Protein AF-A0A536N4R9-F1 (afdb_monomer)

Sequence (41 aa):
MSRIIHAPTGSERTCRGWAQEAAMRMLMNNLDPAVAERPED

Nearest PDB structures (foldseek):
  7jfz-assembly1_A  TM=9.809E-01  e=7.144E-03  Legionella pneumophila subsp. pneumophila str. Philadelphia 1
  2v7g-assembly1_A  TM=9.787E-01  e=1.128E-02  Pseudomonas putida
  1uwl-assembly1_B  TM=9.719E-01  e=5.177E-02  Pseudomonas putida
  1w1u-assembly1_B  TM=9.382E-01  e=4.445E-02  Pseudomonas putida

Structure (mmCIF, N/CA/C/O backbone):
data_AF-A0A536N4R9-F1
#
_entry.id   AF-A0A536N4R9-F1
#
loop_
_atom_site.group_PDB
_atom_site.id
_atom_site.type_symbol
_atom_site.label_atom_id
_atom_site.label_alt_id
_atom_site.label_comp_id
_atom_site.label_asym_id
_atom_site.label_entity_id
_atom_site.label_seq_id
_atom_site.pdbx_PDB_ins_code
_atom_site.Cartn_x
_atom_site.Cartn_y
_atom_site.Cartn_z
_atom_site.occupancy
_atom_site.B_iso_or_equiv
_atom_site.auth_seq_id
_atom_site.auth_comp_id
_atom_site.auth_asym_id
_atom_site.auth_atom_id
_atom_site.pdbx_PDB_model_num
ATOM 1 N N . MET A 1 1 ? 6.633 14.309 -16.081 1.00 62.38 1 MET A N 1
ATOM 2 C CA . MET A 1 1 ? 7.442 13.474 -15.169 1.00 62.38 1 MET A CA 1
ATOM 3 C C . MET A 1 1 ? 6.528 12.397 -14.630 1.00 62.38 1 MET A C 1
ATOM 5 O O . MET A 1 1 ? 5.455 12.759 -14.159 1.00 62.38 1 MET A O 1
ATOM 9 N N . SER A 1 2 ? 6.904 11.124 -14.750 1.00 77.44 2 SER A N 1
ATOM 10 C CA . SER A 1 2 ? 6.152 10.048 -14.101 1.00 77.44 2 SER A CA 1
ATOM 11 C C . SER A 1 2 ? 6.343 10.132 -12.585 1.00 77.44 2 SER A C 1
ATOM 13 O O . SER A 1 2 ? 7.430 10.477 -12.111 1.00 77.44 2 SER A O 1
ATOM 15 N N . ARG A 1 3 ? 5.271 9.899 -11.827 1.00 89.38 3 ARG A N 1
ATOM 16 C CA . ARG A 1 3 ? 5.295 9.925 -10.364 1.00 89.38 3 ARG A CA 1
ATOM 17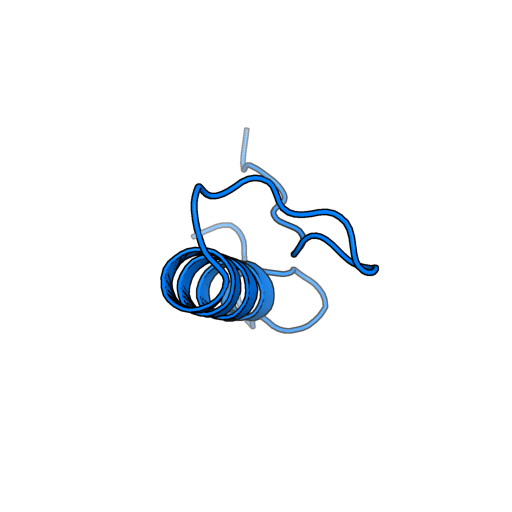 C C . ARG A 1 3 ? 5.650 8.531 -9.861 1.00 89.38 3 ARG A C 1
ATOM 19 O O . ARG A 1 3 ? 4.891 7.601 -10.080 1.00 89.38 3 ARG A O 1
ATOM 26 N N . ILE A 1 4 ? 6.746 8.418 -9.116 1.00 95.62 4 ILE A N 1
ATOM 27 C CA . ILE A 1 4 ? 7.098 7.184 -8.405 1.00 95.62 4 ILE A CA 1
ATOM 28 C C . ILE A 1 4 ? 6.201 7.055 -7.166 1.00 95.62 4 ILE A C 1
ATOM 30 O O . ILE A 1 4 ? 6.072 8.006 -6.387 1.00 95.62 4 ILE A O 1
ATOM 34 N N . ILE A 1 5 ? 5.555 5.900 -7.000 1.00 96.69 5 ILE A N 1
ATOM 35 C CA . ILE A 1 5 ? 4.625 5.614 -5.902 1.00 96.69 5 ILE A CA 1
ATOM 36 C C . ILE A 1 5 ? 5.218 4.507 -5.029 1.00 96.69 5 ILE A C 1
ATOM 38 O O . ILE A 1 5 ? 5.696 3.511 -5.547 1.00 96.69 5 ILE A O 1
ATOM 42 N N . HIS A 1 6 ? 5.158 4.682 -3.708 1.00 97.94 6 HIS A N 1
ATOM 43 C CA . HIS A 1 6 ? 5.529 3.668 -2.718 1.00 97.94 6 HIS A CA 1
ATOM 44 C C . HIS A 1 6 ? 4.480 3.630 -1.610 1.00 97.94 6 HIS A C 1
ATOM 46 O O . HIS A 1 6 ? 4.013 4.685 -1.169 1.00 97.94 6 HIS A O 1
ATOM 52 N N . ALA A 1 7 ? 4.116 2.440 -1.133 1.00 98.12 7 ALA A N 1
ATOM 53 C CA . ALA A 1 7 ? 3.171 2.309 -0.027 1.00 98.12 7 ALA A CA 1
ATOM 54 C C . ALA A 1 7 ? 3.797 2.757 1.316 1.00 98.12 7 ALA A C 1
ATOM 56 O O . ALA A 1 7 ? 4.933 2.385 1.615 1.00 98.12 7 ALA A O 1
ATOM 57 N N . PRO A 1 8 ? 3.069 3.505 2.171 1.00 98.00 8 PRO A N 1
ATOM 58 C CA . PRO A 1 8 ? 3.510 3.798 3.533 1.00 98.00 8 PRO A CA 1
ATOM 59 C C . PRO A 1 8 ? 3.724 2.528 4.368 1.00 98.00 8 PRO A C 1
ATOM 61 O O . PRO A 1 8 ? 2.916 1.594 4.331 1.00 98.00 8 PRO A O 1
ATOM 64 N N . THR A 1 9 ? 4.784 2.517 5.176 1.00 97.12 9 THR A N 1
ATOM 65 C CA . THR A 1 9 ? 5.154 1.405 6.065 1.00 97.12 9 THR A CA 1
ATOM 66 C C . THR A 1 9 ? 5.022 1.801 7.542 1.00 97.12 9 THR A C 1
ATOM 68 O O . THR A 1 9 ? 4.776 2.959 7.873 1.00 97.12 9 THR A O 1
ATOM 71 N N . GLY A 1 10 ? 5.129 0.829 8.455 1.00 97.75 10 GLY A N 1
ATOM 72 C CA . GLY A 1 10 ? 4.993 1.068 9.897 1.00 97.75 10 GLY A CA 1
ATOM 73 C C . GLY A 1 10 ? 3.544 1.218 10.383 1.00 97.75 10 GLY A C 1
ATOM 74 O O . GLY A 1 10 ? 2.586 0.981 9.640 1.00 97.75 10 GLY A O 1
ATOM 75 N N . SER A 1 11 ? 3.389 1.564 11.665 1.00 97.69 11 SER A N 1
ATOM 76 C CA . SER A 1 11 ? 2.103 1.601 12.382 1.00 97.69 11 SER A CA 1
ATOM 77 C C . SER A 1 11 ? 1.395 2.961 12.360 1.00 97.69 11 SER A C 1
ATOM 79 O O . SER A 1 11 ? 0.240 3.049 12.783 1.00 97.69 11 SER A O 1
ATOM 81 N N . GLU A 1 12 ? 2.045 4.014 11.863 1.00 98.12 12 GLU A N 1
ATOM 82 C CA . GLU A 1 12 ? 1.422 5.328 11.683 1.00 98.12 12 GLU A CA 1
ATOM 83 C C . GLU A 1 12 ? 0.460 5.314 10.496 1.00 98.12 12 GLU A C 1
ATOM 85 O O . GLU A 1 12 ? 0.730 4.667 9.487 1.00 98.12 12 GLU A O 1
ATOM 90 N N . ARG A 1 13 ? -0.669 6.022 10.605 1.00 98.06 13 ARG A N 1
ATOM 91 C CA . ARG A 1 13 ? -1.691 6.099 9.549 1.00 98.06 13 ARG A CA 1
ATOM 92 C C . ARG A 1 13 ? -1.752 7.493 8.948 1.00 98.06 13 ARG A C 1
ATOM 94 O O . ARG A 1 13 ? -1.676 8.478 9.678 1.00 98.06 13 ARG A O 1
ATOM 101 N N . THR A 1 14 ? -2.012 7.562 7.648 1.00 98.06 14 THR A N 1
ATOM 102 C CA . THR A 1 14 ? -2.328 8.808 6.936 1.00 98.06 14 THR A CA 1
ATOM 103 C C . THR A 1 14 ? -3.841 9.007 6.813 1.00 98.06 14 THR A C 1
ATOM 105 O O . THR A 1 14 ? -4.341 10.131 6.854 1.00 98.06 14 THR A O 1
ATOM 108 N N . CYS A 1 15 ? -4.597 7.915 6.687 1.00 98.38 15 CYS A N 1
ATOM 109 C CA . CYS A 1 15 ? -6.053 7.924 6.615 1.00 98.38 15 CYS A CA 1
ATOM 110 C C . CYS A 1 15 ? -6.717 7.970 8.006 1.00 98.38 15 CYS A C 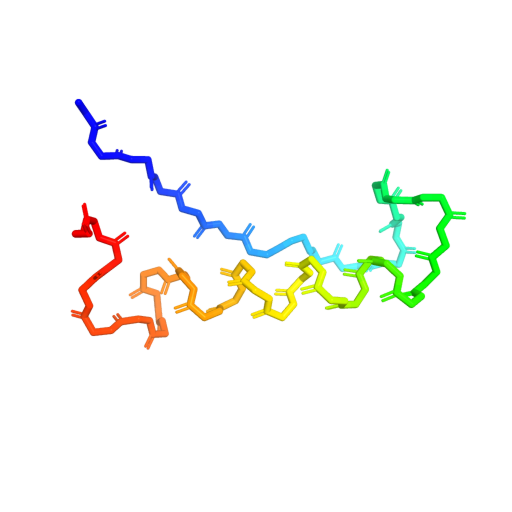1
ATOM 112 O O . CYS A 1 15 ? -6.12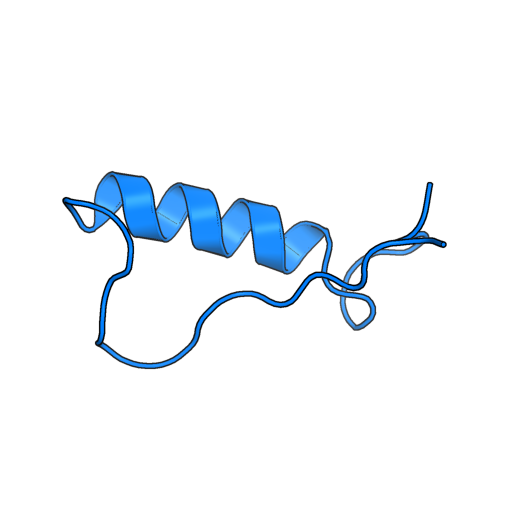9 7.622 9.029 1.00 98.38 15 CYS A O 1
ATOM 114 N N . ARG A 1 16 ? -8.013 8.327 8.044 1.00 98.25 16 ARG A N 1
ATOM 115 C CA . ARG A 1 16 ? -8.807 8.420 9.292 1.00 98.25 16 ARG A CA 1
ATOM 116 C C . ARG A 1 16 ? -9.071 7.076 9.988 1.00 98.25 16 ARG A C 1
ATOM 118 O O . ARG A 1 16 ? -9.486 7.060 11.143 1.00 98.25 16 ARG A O 1
ATOM 125 N N . GLY A 1 17 ? -8.853 5.955 9.306 1.00 98.19 17 GLY A N 1
ATOM 126 C CA . GLY A 1 17 ? -9.109 4.619 9.832 1.00 98.19 17 GLY A CA 1
ATOM 127 C C . GLY A 1 17 ? -8.307 3.549 9.097 1.00 98.19 17 GLY A C 1
ATOM 128 O O . GLY A 1 17 ? -7.785 3.778 8.008 1.00 98.19 17 GLY A O 1
ATOM 129 N N . TRP A 1 18 ? -8.195 2.370 9.715 1.00 98.50 18 TRP A N 1
ATOM 130 C CA . TRP A 1 18 ? -7.369 1.277 9.192 1.00 98.50 18 TRP A CA 1
ATOM 131 C C . TRP A 1 18 ? -7.922 0.656 7.912 1.00 98.50 18 TRP A C 1
ATOM 133 O O . TRP A 1 18 ? -7.140 0.292 7.047 1.00 98.50 18 TRP A O 1
ATOM 143 N N . ALA A 1 19 ? -9.244 0.571 7.755 1.00 98.62 19 ALA A N 1
ATOM 144 C CA . ALA A 1 19 ? -9.834 0.040 6.528 1.00 98.62 19 ALA A CA 1
ATOM 145 C C . ALA A 1 19 ? -9.480 0.915 5.312 1.00 98.62 19 ALA A C 1
ATOM 147 O O . ALA A 1 19 ? -9.090 0.398 4.268 1.00 98.62 19 ALA A O 1
ATOM 148 N N . GLN A 1 20 ? -9.555 2.242 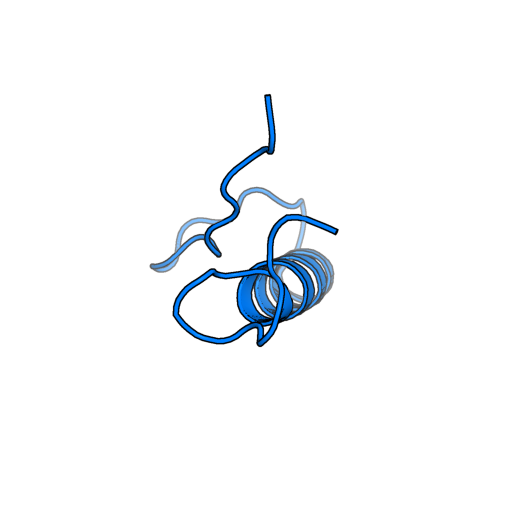5.467 1.00 98.69 20 GLN A N 1
ATOM 149 C CA . GLN A 1 20 ? -9.173 3.181 4.411 1.00 98.69 20 GLN A CA 1
ATOM 150 C C . GLN A 1 20 ? -7.657 3.166 4.169 1.00 98.69 20 GLN A C 1
ATOM 152 O O . GLN A 1 20 ? -7.222 3.140 3.022 1.00 98.69 20 GLN A O 1
ATOM 157 N N . GLU A 1 21 ? -6.859 3.126 5.242 1.00 98.81 21 GLU A N 1
ATOM 158 C CA . GLU A 1 21 ? -5.397 3.024 5.163 1.00 98.81 21 GLU A CA 1
ATOM 159 C C . GLU A 1 21 ? -4.958 1.755 4.421 1.00 98.81 21 GLU A C 1
ATOM 161 O O . GLU A 1 21 ? -4.112 1.822 3.536 1.00 98.81 21 GLU A O 1
ATOM 166 N N . ALA A 1 22 ? -5.555 0.605 4.741 1.00 98.62 22 ALA A N 1
ATOM 167 C CA . ALA A 1 22 ? -5.236 -0.670 4.112 1.00 98.62 22 ALA A CA 1
ATOM 168 C C . ALA A 1 22 ? -5.557 -0.648 2.614 1.00 98.62 22 ALA A C 1
ATOM 170 O O . ALA A 1 22 ? -4.712 -1.032 1.809 1.00 98.62 22 ALA A O 1
ATOM 171 N N . ALA A 1 23 ? -6.734 -0.143 2.227 1.00 98.62 23 ALA A N 1
ATOM 172 C CA . ALA A 1 23 ? -7.097 -0.003 0.818 1.00 98.62 23 ALA A CA 1
ATOM 173 C C . ALA A 1 23 ? -6.102 0.894 0.060 1.00 98.62 23 ALA A C 1
ATOM 175 O O . ALA A 1 23 ? -5.639 0.527 -1.019 1.00 98.62 23 ALA A O 1
ATOM 176 N N . MET A 1 24 ? -5.721 2.031 0.651 1.00 98.62 24 MET A N 1
ATOM 177 C CA . MET A 1 24 ? -4.723 2.937 0.081 1.00 98.62 24 MET A CA 1
ATOM 178 C C . MET A 1 24 ? -3.352 2.259 -0.053 1.00 98.62 24 MET A C 1
ATOM 180 O O . MET A 1 24 ? -2.755 2.314 -1.124 1.00 98.62 24 MET A O 1
ATOM 184 N N . ARG A 1 25 ? -2.860 1.586 0.995 1.00 98.69 25 ARG A N 1
ATOM 185 C CA . ARG A 1 25 ? -1.563 0.890 0.968 1.00 98.69 25 ARG A CA 1
ATOM 186 C C . ARG A 1 25 ? -1.527 -0.221 -0.067 1.00 98.69 25 ARG A C 1
ATOM 188 O O . ARG A 1 25 ? -0.544 -0.322 -0.787 1.00 98.69 25 ARG A O 1
ATOM 195 N N . MET A 1 26 ? -2.592 -1.013 -0.176 1.00 98.56 26 MET A N 1
ATOM 196 C CA . MET A 1 26 ? -2.682 -2.074 -1.181 1.00 98.56 26 MET A CA 1
ATOM 197 C C . MET A 1 26 ? -2.697 -1.506 -2.602 1.00 98.56 26 MET A C 1
ATOM 199 O O . MET A 1 26 ? -1.998 -2.022 -3.469 1.00 98.56 26 MET A O 1
ATOM 203 N N . LEU A 1 27 ? -3.433 -0.413 -2.833 1.00 98.25 27 LEU A N 1
ATOM 204 C CA . LEU A 1 27 ? -3.413 0.279 -4.121 1.00 98.25 27 LEU A CA 1
ATOM 205 C C . LEU A 1 27 ? -2.011 0.806 -4.453 1.00 98.25 27 LEU A C 1
ATOM 207 O O . LEU A 1 27 ? -1.514 0.572 -5.547 1.00 98.25 27 LEU A O 1
ATOM 211 N N . MET A 1 28 ? -1.362 1.487 -3.507 1.00 98.31 28 MET A N 1
ATOM 212 C CA . MET A 1 28 ? -0.016 2.030 -3.702 1.00 98.31 28 MET A CA 1
ATOM 213 C C . MET A 1 28 ? 1.031 0.930 -3.894 1.00 98.31 28 MET A C 1
ATOM 215 O O . MET A 1 28 ? 1.931 1.107 -4.701 1.00 98.31 28 MET A O 1
ATOM 219 N N . ASN A 1 29 ? 0.899 -0.207 -3.207 1.00 98.38 29 ASN A N 1
ATOM 220 C CA . ASN A 1 29 ? 1.783 -1.360 -3.371 1.00 98.38 29 ASN A CA 1
ATOM 221 C C . ASN A 1 29 ? 1.690 -1.948 -4.783 1.00 98.38 29 ASN A C 1
ATOM 223 O O . ASN A 1 29 ? 2.707 -2.310 -5.356 1.00 98.38 29 ASN A O 1
ATOM 227 N N . ASN A 1 30 ? 0.489 -2.010 -5.366 1.00 97.88 30 ASN A N 1
ATOM 228 C CA . ASN A 1 30 ? 0.322 -2.475 -6.746 1.00 97.88 30 ASN A C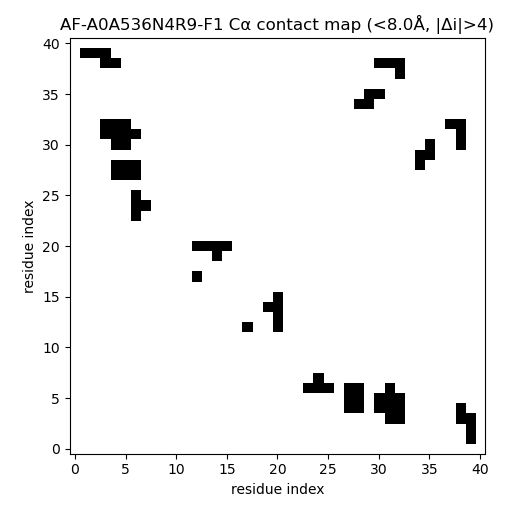A 1
ATOM 229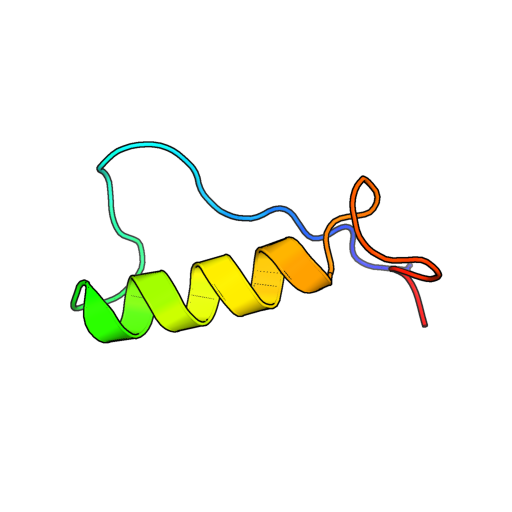 C C . ASN A 1 30 ? 0.970 -1.542 -7.779 1.00 97.88 30 ASN A C 1
ATOM 231 O O . ASN A 1 30 ? 1.222 -1.982 -8.894 1.00 97.88 30 ASN A O 1
ATOM 235 N N . LEU A 1 31 ? 1.203 -0.274 -7.424 1.00 97.19 31 LEU A N 1
ATOM 236 C CA . LEU A 1 31 ? 1.829 0.742 -8.277 1.00 97.19 31 LEU A CA 1
ATOM 237 C C . LEU A 1 31 ? 3.315 0.959 -7.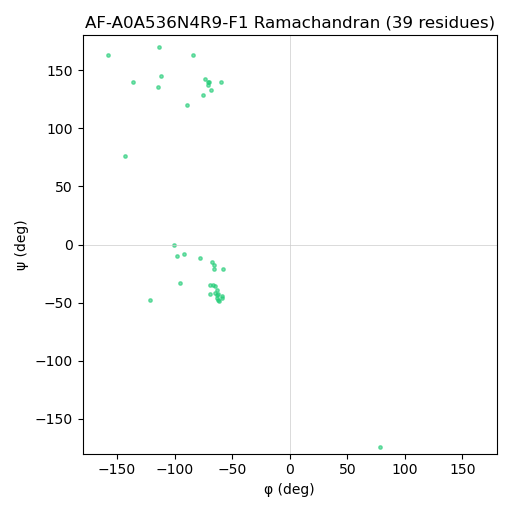952 1.00 97.19 31 LEU A C 1
ATOM 239 O O . LEU A 1 31 ? 3.962 1.806 -8.565 1.00 97.19 31 LEU A O 1
ATOM 243 N N . ASP A 1 32 ? 3.855 0.234 -6.973 1.00 97.94 32 ASP A N 1
ATOM 244 C CA . ASP A 1 32 ? 5.257 0.343 -6.593 1.00 97.94 32 ASP A CA 1
ATOM 245 C C . ASP A 1 32 ? 6.153 -0.208 -7.716 1.00 97.94 32 ASP A C 1
ATOM 247 O O . ASP A 1 32 ? 5.875 -1.308 -8.193 1.00 97.94 32 ASP A O 1
ATOM 251 N N . PRO A 1 33 ? 7.2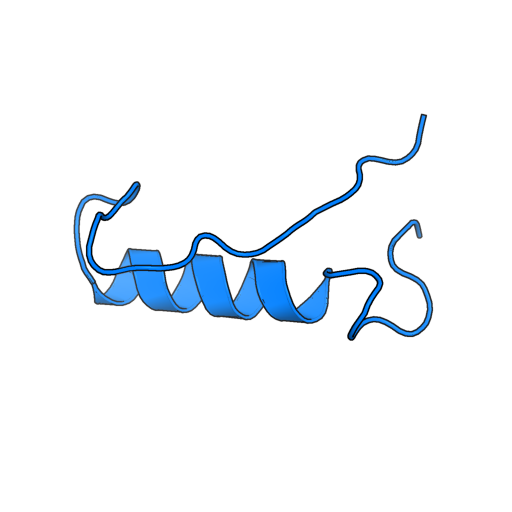34 0.477 -8.142 1.00 97.25 33 PRO A N 1
ATOM 252 C CA . PRO A 1 33 ? 8.136 -0.033 -9.180 1.00 97.25 33 PRO A CA 1
ATOM 253 C C . PRO A 1 33 ? 8.785 -1.386 -8.877 1.00 97.25 33 PRO A C 1
ATOM 255 O O . PRO A 1 33 ? 9.243 -2.061 -9.792 1.00 97.25 33 PRO A O 1
ATOM 258 N N . ALA A 1 34 ? 8.851 -1.787 -7.605 1.00 97.56 34 ALA A N 1
ATOM 259 C CA . ALA A 1 34 ? 9.326 -3.115 -7.228 1.00 97.56 34 ALA A CA 1
ATOM 260 C C . ALA A 1 34 ? 8.276 -4.225 -7.451 1.00 97.56 34 ALA A C 1
ATOM 262 O O . ALA A 1 34 ? 8.612 -5.404 -7.341 1.00 97.56 34 ALA A O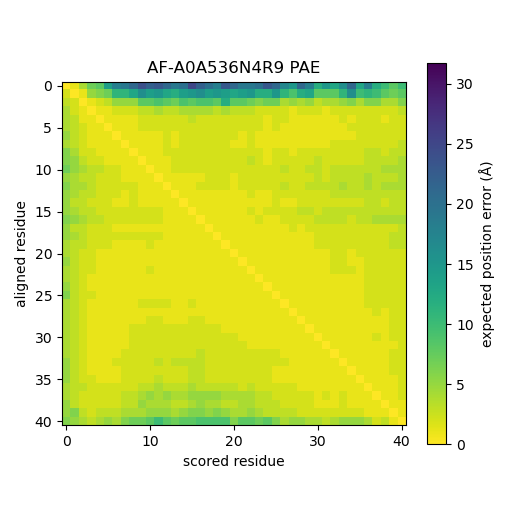 1
ATOM 263 N N . VAL A 1 35 ? 7.017 -3.863 -7.722 1.00 97.94 35 VAL A N 1
ATOM 264 C CA . VAL A 1 35 ? 5.866 -4.775 -7.846 1.00 97.94 35 VAL A CA 1
ATOM 265 C C . VAL A 1 35 ? 5.206 -4.675 -9.223 1.00 97.94 35 VAL A C 1
ATOM 267 O O . VAL A 1 35 ? 4.914 -5.700 -9.836 1.00 97.94 35 VAL A O 1
ATOM 270 N N . ALA A 1 36 ? 4.937 -3.459 -9.698 1.00 97.38 36 ALA A N 1
ATOM 271 C CA . ALA A 1 36 ? 4.254 -3.194 -10.955 1.00 97.38 36 ALA A CA 1
ATOM 272 C C . ALA A 1 36 ? 5.139 -3.542 -12.160 1.00 97.38 36 ALA A C 1
ATOM 274 O O . ALA A 1 36 ? 6.320 -3.210 -12.190 1.00 97.38 36 ALA A O 1
ATOM 275 N N . GLU A 1 37 ? 4.547 -4.140 -13.196 1.00 97.44 37 GLU A N 1
ATOM 276 C CA . GLU A 1 37 ? 5.239 -4.400 -14.469 1.00 97.44 37 GLU A CA 1
ATOM 277 C C . GLU A 1 37 ? 5.578 -3.095 -15.212 1.00 97.44 37 GLU A C 1
ATOM 279 O O . GLU A 1 37 ? 6.610 -3.000 -15.874 1.00 97.44 37 GLU A O 1
ATOM 284 N N . ARG A 1 38 ? 4.694 -2.095 -15.096 1.00 95.25 38 ARG A N 1
ATOM 285 C CA . ARG A 1 38 ? 4.767 -0.788 -15.765 1.00 95.25 38 ARG A CA 1
ATOM 286 C C . ARG A 1 38 ? 4.249 0.321 -14.829 1.00 95.25 38 ARG A C 1
ATOM 288 O O . ARG A 1 38 ? 3.096 0.725 -14.955 1.00 95.25 38 ARG A O 1
ATOM 295 N N . PRO A 1 39 ? 5.028 0.750 -13.820 1.00 93.25 39 PRO A N 1
ATOM 296 C CA . PRO A 1 39 ? 4.580 1.695 -12.786 1.00 93.25 39 PRO A CA 1
ATOM 297 C C . PRO A 1 39 ? 4.270 3.116 -13.296 1.00 93.25 39 PRO A C 1
ATOM 299 O O . PRO A 1 39 ? 3.629 3.889 -12.585 1.00 93.25 39 PRO A O 1
ATOM 302 N N . GLU A 1 40 ? 4.752 3.492 -14.480 1.00 92.06 40 GLU A N 1
ATOM 303 C CA . GLU A 1 40 ? 4.651 4.847 -15.033 1.00 92.06 40 GLU A CA 1
ATOM 304 C C . GLU A 1 40 ? 3.513 5.104 -16.031 1.00 92.06 40 GLU A C 1
ATOM 306 O O . GLU A 1 40 ? 3.316 6.268 -16.396 1.00 92.06 40 GLU A O 1
ATOM 311 N N . ASP A 1 41 ? 2.823 4.059 -16.487 1.00 90.75 41 ASP A N 1
ATOM 312 C CA . ASP A 1 41 ? 1.762 4.133 -17.503 1.00 90.75 41 ASP A CA 1
ATOM 313 C C . ASP A 1 41 ? 0.364 4.322 -16.900 1.00 90.75 41 ASP A C 1
ATOM 315 O O . ASP A 1 41 ? -0.423 5.096 -17.496 1.00 90.75 41 ASP A O 1
#

Secondary structure (DSSP, 8-state):
-PPP-----SS--SSSSHHHHHHHHHHHHHTSTTT-SSTT-

Mean predicted aligned error: 2.57 Å

Solvent-accessible surface area (backbone atoms only — not comparable to full-atom values): 2639 Å² total; per-residue (Å²): 132,74,70,90,44,70,45,83,71,83,90,74,74,92,47,99,44,68,72,60,34,50,54,51,33,55,55,28,41,59,34,13,69,92,66,24,96,66,46,71,119

Radius of gyration: 11.09 Å; Cα contacts (8 Å, |Δi|>4): 38; chains: 1; bounding box: 19×18×30 Å

pLDDT: mean 95.9, std 6.47, range [62.38, 98.81]

Foldseek 3Di:
DFDAFAADDDDDAPDPDDVVSVVRRVVSHCLHPVHDPCNRD